Protein AF-A0A7V9F900-F1 (afdb_monomer)

Radius of gyration: 16.63 Å; Cα contacts (8 Å, |Δi|>4): 361; chains: 1; bounding box: 46×44×44 Å

Solvent-accessible surface area (backbone atoms only — not comparable to full-atom values): 10232 Å² total; per-residue (Å²): 136,83,80,82,79,68,48,78,45,43,37,32,41,37,41,40,54,26,31,35,31,38,36,27,40,62,72,90,64,93,65,85,88,70,93,79,88,86,84,88,84,86,86,80,94,86,70,99,61,85,71,67,74,73,50,73,88,57,40,61,48,62,43,75,47,57,51,81,48,39,35,81,74,48,79,83,63,8,30,37,56,95,50,88,50,24,80,52,66,32,86,54,92,53,33,62,30,20,30,77,42,80,47,93,86,54,66,44,24,35,40,93,56,46,91,83,23,32,39,22,35,42,26,34,44,86,67,93,77,66,68,46,76,47,72,46,69,25,24,70,51,54,52,85,49,92,53,44,28,38,39,21,55,71,84,40,75,74,67,56,80,41,63,51,66,52,65,79,29,78,94

Mean predicted aligned error: 10.98 Å

Sequence (171 aa):
MKGRRKDQAALRLMILLAVAAVTIAGSDSITRAAAATEHALVSNPGRLIHTEVRPPATIALSGRFEAEDYRDGGEGIGYSDMSALNLGGEYRTDAVDIQTTHDTSGDYNIGWIGAGEWLAYDVEVDASGDYVFSARVATIYDCRSVQRFHIELDGTNVTGPIAAPNTGGWQ

Secondary structure (DSSP, 8-state):
----PPEEEEEEEE-SSEEEEEEEEETT----------------SS-------PPPSSEESSEEEEGGGPPSS-BTTTEE-SSSS-SS--S-SSSS-EEE---TT-SEEE-SPPTT-EEEEEEEESSSS-EEEEEEEE-SS-TTSS-EEEEEETTEESS--EEPPP-SS--

pLDDT: mean 73.83, std 21.42, range [27.31, 96.44]

Structure (mmCIF, N/CA/C/O backbone):
data_AF-A0A7V9F900-F1
#
_entry.id   AF-A0A7V9F900-F1
#
loop_
_atom_site.group_PDB
_atom_site.id
_atom_site.type_symbol
_atom_site.label_atom_id
_atom_site.label_alt_id
_atom_site.label_comp_id
_atom_site.label_asym_id
_atom_site.label_entity_id
_atom_site.label_seq_id
_atom_site.pdbx_PDB_ins_code
_atom_site.Cartn_x
_atom_site.Cartn_y
_atom_site.Cartn_z
_atom_site.occupancy
_atom_site.B_iso_or_equiv
_atom_site.auth_seq_id
_atom_site.auth_comp_id
_atom_site.auth_asym_id
_atom_site.auth_atom_id
_atom_site.pdbx_PDB_model_num
ATOM 1 N N . MET A 1 1 ? -28.006 -14.570 24.794 1.00 37.31 1 MET A N 1
ATOM 2 C CA . MET A 1 1 ? -26.742 -13.917 24.392 1.00 37.31 1 MET A CA 1
ATOM 3 C C . MET A 1 1 ? -26.957 -13.354 22.997 1.00 37.31 1 MET A C 1
ATOM 5 O O . MET A 1 1 ? -27.256 -14.118 22.092 1.00 37.31 1 MET A O 1
ATOM 9 N N . LYS A 1 2 ? -26.990 -12.026 22.853 1.00 43.09 2 LYS A N 1
ATOM 10 C CA . LYS A 1 2 ? -27.272 -11.356 21.576 1.00 43.09 2 LYS A CA 1
ATOM 11 C C . LYS A 1 2 ? -25.959 -11.311 20.796 1.00 43.09 2 LYS A C 1
ATOM 13 O O . LYS A 1 2 ? -24.993 -10.761 21.312 1.00 43.09 2 LYS A O 1
ATOM 18 N N . GLY A 1 3 ? -25.908 -11.966 19.636 1.00 39.50 3 GLY A N 1
ATOM 19 C CA . GLY A 1 3 ? -24.706 -12.025 18.802 1.00 39.50 3 GLY A CA 1
ATOM 20 C C . GLY A 1 3 ? -24.184 -10.620 18.515 1.00 39.50 3 GLY A C 1
ATOM 21 O O . GLY A 1 3 ? -24.953 -9.745 18.108 1.00 39.50 3 GLY A O 1
ATOM 22 N N . ARG A 1 4 ? -22.897 -10.396 18.793 1.00 51.38 4 ARG A N 1
ATOM 23 C CA . ARG A 1 4 ? -22.196 -9.158 18.452 1.00 51.38 4 ARG A CA 1
ATOM 24 C C . ARG A 1 4 ? -22.166 -9.075 16.925 1.00 51.38 4 ARG A C 1
ATOM 26 O O . ARG A 1 4 ? -21.626 -9.971 16.284 1.00 51.38 4 ARG A O 1
ATOM 33 N N . ARG A 1 5 ? -22.843 -8.075 16.352 1.00 48.25 5 ARG A N 1
ATOM 34 C CA . ARG A 1 5 ? -22.769 -7.804 14.912 1.00 48.25 5 ARG A CA 1
ATOM 35 C C . ARG A 1 5 ? -21.351 -7.319 14.623 1.00 48.25 5 ARG A C 1
ATOM 37 O O . ARG A 1 5 ? -20.855 -6.480 15.366 1.00 48.25 5 ARG A O 1
ATOM 44 N N . LYS A 1 6 ? -20.708 -7.924 13.628 1.00 54.12 6 LYS A N 1
ATOM 45 C CA . LYS A 1 6 ? -19.456 -7.425 13.073 1.00 54.12 6 LYS A CA 1
ATOM 46 C C . LYS A 1 6 ? -19.793 -6.227 12.198 1.00 54.12 6 LYS A C 1
ATOM 48 O O . LYS A 1 6 ? -20.713 -6.330 11.382 1.00 54.12 6 LYS A O 1
ATOM 53 N N . ASP A 1 7 ? -19.092 -5.125 12.400 1.00 64.44 7 ASP A N 1
ATOM 54 C CA . ASP A 1 7 ? -19.271 -3.928 11.589 1.00 64.44 7 ASP A CA 1
ATOM 55 C C . ASP A 1 7 ? -18.299 -4.001 10.400 1.00 64.44 7 ASP A C 1
ATOM 57 O O . ASP A 1 7 ? -17.134 -4.374 10.554 1.00 64.44 7 ASP A O 1
ATOM 61 N N . GLN A 1 8 ? -18.816 -3.723 9.204 1.00 62.09 8 GLN A N 1
ATOM 62 C CA . GLN A 1 8 ? -18.051 -3.659 7.957 1.00 62.09 8 GLN A CA 1
ATOM 63 C C . GLN A 1 8 ? -17.518 -2.236 7.796 1.00 62.09 8 GLN A C 1
ATOM 65 O O . GLN A 1 8 ? -18.290 -1.291 7.969 1.00 62.09 8 GLN A O 1
ATOM 70 N N . ALA A 1 9 ? -16.246 -2.088 7.442 1.00 69.50 9 ALA A N 1
ATOM 71 C CA . ALA A 1 9 ? -15.625 -0.800 7.157 1.00 69.50 9 ALA A CA 1
ATOM 72 C C . ALA A 1 9 ? -14.771 -0.885 5.887 1.00 69.50 9 ALA A C 1
ATOM 74 O O . ALA A 1 9 ? -14.282 -1.954 5.523 1.00 69.50 9 ALA A O 1
ATOM 75 N N . ALA A 1 10 ? -14.583 0.244 5.213 1.00 70.62 10 ALA A N 1
ATOM 76 C CA . ALA A 1 10 ? -13.667 0.363 4.088 1.00 70.62 10 ALA A CA 1
ATOM 77 C C . ALA A 1 10 ? -12.335 0.935 4.580 1.00 70.62 10 ALA A C 1
ATOM 79 O O . ALA A 1 10 ? -12.259 2.082 5.027 1.00 70.62 10 ALA A O 1
ATOM 80 N N . LEU A 1 11 ? -11.273 0.144 4.480 1.00 70.38 11 LEU A N 1
ATOM 81 C CA . LEU A 1 11 ? -9.914 0.589 4.751 1.00 70.38 11 LEU A CA 1
ATOM 82 C C . LEU A 1 11 ? -9.294 1.083 3.445 1.00 70.38 11 LEU A C 1
ATOM 84 O O . LEU A 1 11 ? -9.274 0.347 2.465 1.00 70.38 11 LEU A O 1
ATOM 88 N N . ARG A 1 12 ? -8.763 2.303 3.414 1.00 72.94 12 ARG A N 1
ATOM 89 C CA . ARG A 1 12 ? -7.939 2.781 2.299 1.00 72.94 12 ARG A CA 1
ATOM 90 C C . ARG A 1 12 ? -6.508 2.939 2.753 1.00 72.94 12 ARG A C 1
ATOM 92 O O . ARG A 1 12 ? -6.236 3.614 3.742 1.00 72.94 12 ARG A O 1
ATOM 99 N N . LEU A 1 13 ? -5.595 2.348 2.004 1.00 69.44 13 LEU A N 1
ATOM 100 C CA . LEU A 1 13 ? -4.176 2.604 2.127 1.00 69.44 13 LEU A CA 1
ATOM 101 C C . LEU A 1 13 ? -3.784 3.574 1.014 1.00 69.44 13 LEU A C 1
ATOM 103 O O . LEU A 1 13 ? -3.962 3.270 -0.160 1.00 69.44 13 LEU A O 1
ATOM 107 N N . MET A 1 14 ? -3.284 4.745 1.389 1.00 67.25 14 MET A N 1
ATOM 108 C CA . MET A 1 14 ? -2.832 5.786 0.464 1.00 67.25 14 MET A CA 1
ATOM 109 C C . MET A 1 14 ? -1.320 5.696 0.391 1.00 67.25 14 MET A C 1
ATOM 111 O O . MET A 1 14 ? -0.672 5.974 1.397 1.00 67.25 14 MET A O 1
ATOM 115 N N . ILE A 1 15 ? -0.765 5.236 -0.729 1.00 61.78 15 ILE A N 1
ATOM 116 C CA . ILE A 1 15 ? 0.577 4.638 -0.772 1.00 61.78 15 ILE A CA 1
ATOM 117 C C . ILE A 1 15 ? 1.568 5.567 -1.488 1.00 61.78 15 ILE A C 1
ATOM 119 O O . ILE A 1 15 ? 1.180 6.378 -2.320 1.00 61.78 15 ILE A O 1
ATOM 123 N N . LEU A 1 16 ? 2.863 5.463 -1.155 1.00 51.41 16 LEU A N 1
ATOM 124 C CA . LEU A 1 16 ? 3.941 6.104 -1.926 1.00 51.41 16 LEU A CA 1
ATOM 125 C C . LEU A 1 16 ? 5.234 5.275 -2.049 1.00 51.41 16 LEU A C 1
ATOM 127 O O . LEU A 1 16 ? 6.310 5.830 -2.263 1.00 51.41 16 LEU A O 1
ATOM 131 N N . LEU A 1 17 ? 5.169 3.969 -1.788 1.00 53.25 17 LEU A N 1
ATOM 132 C CA . LEU A 1 17 ? 6.318 3.076 -1.590 1.00 53.25 17 LEU A CA 1
ATOM 133 C C . LEU A 1 17 ? 5.907 1.641 -1.904 1.00 53.25 17 LEU A C 1
ATOM 135 O O . LEU A 1 17 ? 4.748 1.323 -1.687 1.00 53.25 17 LEU A O 1
ATOM 139 N N . ALA A 1 18 ? 6.829 0.757 -2.292 1.00 60.91 18 ALA A N 1
ATOM 140 C CA . ALA A 1 18 ? 6.477 -0.646 -2.508 1.00 60.91 18 ALA A CA 1
ATOM 141 C C . ALA A 1 18 ? 5.923 -1.276 -1.217 1.00 60.91 18 ALA A C 1
ATOM 143 O O . ALA A 1 18 ? 6.543 -1.143 -0.158 1.00 60.91 18 ALA A O 1
ATOM 144 N N . VAL A 1 19 ? 4.767 -1.941 -1.303 1.00 65.62 19 VAL A N 1
ATOM 145 C CA . VAL A 1 19 ? 4.106 -2.635 -0.185 1.00 65.62 19 VAL A CA 1
ATOM 146 C C . VAL A 1 19 ? 3.840 -4.074 -0.613 1.00 65.62 19 VAL A C 1
ATOM 148 O O . VAL A 1 19 ? 3.241 -4.294 -1.661 1.00 65.62 19 VAL A O 1
ATOM 151 N N . ALA A 1 20 ? 4.269 -5.038 0.197 1.00 47.22 20 ALA A N 1
ATOM 152 C CA . ALA A 1 20 ? 3.939 -6.451 -0.005 1.00 47.22 20 ALA A CA 1
ATOM 153 C C . ALA A 1 20 ? 2.708 -6.853 0.816 1.00 47.22 20 ALA A C 1
ATOM 155 O O . ALA A 1 20 ? 1.797 -7.499 0.326 1.00 47.22 20 ALA A O 1
ATOM 156 N N . ALA A 1 21 ? 2.640 -6.417 2.077 1.00 52.84 21 ALA A N 1
ATOM 157 C CA . ALA A 1 21 ? 1.560 -6.816 2.969 1.00 52.84 21 ALA A CA 1
ATOM 158 C C . ALA A 1 21 ? 1.293 -5.796 4.068 1.00 52.84 21 ALA A C 1
ATOM 160 O O . ALA A 1 21 ? 2.160 -5.003 4.448 1.00 52.84 21 ALA A O 1
ATOM 161 N N . VAL A 1 22 ? 0.105 -5.890 4.650 1.00 62.41 22 VAL A N 1
ATOM 162 C CA . VAL A 1 22 ? -0.306 -5.139 5.831 1.00 62.41 22 VAL A CA 1
ATOM 163 C C . VAL A 1 22 ? -0.664 -6.112 6.946 1.00 62.41 22 VAL A C 1
ATOM 165 O O . VAL A 1 22 ? -1.263 -7.156 6.719 1.00 62.41 22 VAL A O 1
ATOM 168 N N . THR A 1 23 ? -0.287 -5.787 8.179 1.00 63.50 23 THR A N 1
ATOM 169 C CA . THR A 1 23 ? -0.689 -6.512 9.387 1.00 63.50 23 THR A CA 1
ATOM 170 C C . THR A 1 23 ? -1.315 -5.556 10.385 1.00 63.50 23 THR A C 1
ATOM 172 O O . THR A 1 23 ? -0.759 -4.496 10.660 1.00 63.50 23 THR A O 1
ATOM 175 N N . ILE A 1 24 ? -2.444 -5.943 10.970 1.00 50.09 24 ILE A N 1
ATOM 176 C CA . ILE A 1 24 ? -3.114 -5.173 12.016 1.00 50.09 24 ILE A CA 1
ATOM 177 C C . ILE A 1 24 ? -3.389 -6.088 13.220 1.00 50.09 24 ILE A C 1
ATOM 179 O O . ILE A 1 24 ? -3.918 -7.188 13.067 1.00 50.09 24 ILE A O 1
ATOM 183 N N . ALA A 1 25 ? -3.014 -5.664 14.428 1.00 54.66 25 ALA A N 1
ATOM 184 C CA . ALA A 1 25 ? -3.150 -6.440 15.665 1.00 54.66 25 ALA A CA 1
ATOM 185 C C . ALA A 1 25 ? -3.839 -5.627 16.773 1.00 54.66 25 ALA A C 1
ATOM 187 O O . ALA A 1 25 ? -3.589 -4.434 16.910 1.00 54.66 25 ALA A O 1
ATOM 188 N N . GLY A 1 26 ? -4.690 -6.260 17.587 1.00 44.53 26 GLY A N 1
ATOM 189 C CA . GLY A 1 26 ? -5.269 -5.616 18.775 1.00 44.53 26 GLY A CA 1
ATOM 190 C C . GLY A 1 26 ? -4.198 -5.270 19.821 1.00 44.53 26 GLY A C 1
ATOM 191 O O . GLY A 1 26 ? -3.178 -5.954 19.923 1.00 44.53 26 GLY A O 1
ATOM 192 N N . SER A 1 27 ? -4.426 -4.214 20.604 1.00 45.50 27 SER A N 1
ATOM 193 C CA . SER A 1 27 ? -3.439 -3.645 21.538 1.00 45.50 27 SER A CA 1
ATOM 194 C C . SER A 1 27 ? -3.007 -4.554 22.706 1.00 45.50 27 SER A C 1
ATOM 196 O O . SER A 1 27 ? -1.965 -4.295 23.306 1.00 45.50 27 SER A O 1
ATOM 198 N N . ASP A 1 28 ? -3.724 -5.644 23.002 1.00 41.28 28 ASP A N 1
ATOM 199 C CA . ASP A 1 28 ? -3.503 -6.447 24.220 1.00 41.28 28 ASP A CA 1
ATOM 200 C C . ASP A 1 28 ? -2.409 -7.531 24.140 1.00 41.28 28 ASP A C 1
ATOM 202 O O . ASP A 1 28 ? -2.144 -8.209 25.135 1.00 41.28 28 ASP A O 1
ATOM 206 N N . SER A 1 29 ? -1.703 -7.705 23.020 1.00 38.72 29 SER A N 1
ATOM 207 C CA . SER A 1 29 ? -0.613 -8.695 22.976 1.00 38.72 29 SER A CA 1
ATOM 208 C C . SER A 1 29 ? 0.360 -8.482 21.822 1.00 38.72 29 SER A C 1
ATOM 210 O O . SER A 1 29 ? 0.341 -9.200 20.824 1.00 38.72 29 SER A O 1
ATOM 212 N N . ILE A 1 30 ? 1.293 -7.543 21.988 1.00 40.16 30 ILE A N 1
ATOM 213 C CA . ILE A 1 30 ? 2.518 -7.520 21.183 1.00 40.16 30 ILE A CA 1
ATOM 214 C C . ILE A 1 30 ? 3.435 -8.625 21.724 1.00 40.16 30 ILE A C 1
ATOM 216 O O . ILE A 1 30 ? 4.270 -8.407 22.598 1.00 40.16 30 ILE A O 1
ATOM 220 N N . THR A 1 31 ? 3.258 -9.857 21.251 1.00 32.69 31 THR A N 1
ATOM 221 C CA . THR A 1 31 ? 4.248 -10.927 21.427 1.00 32.69 31 THR A CA 1
ATOM 222 C C . THR A 1 31 ? 4.482 -11.588 20.074 1.00 32.69 31 THR A C 1
ATOM 224 O O . THR A 1 31 ? 3.580 -12.218 19.540 1.00 32.69 31 THR A O 1
ATOM 227 N N . ARG A 1 32 ? 5.689 -11.365 19.524 1.00 38.06 32 ARG A N 1
ATOM 228 C CA . ARG A 1 32 ? 6.312 -11.978 18.327 1.00 38.06 32 ARG A CA 1
ATOM 229 C C . ARG A 1 32 ? 5.396 -12.904 17.511 1.00 38.06 32 ARG A C 1
ATOM 231 O O . ARG A 1 32 ? 5.209 -14.059 17.885 1.00 38.06 32 ARG A O 1
ATOM 238 N N . ALA A 1 33 ? 4.951 -12.447 16.342 1.00 32.25 33 ALA A N 1
ATOM 239 C CA . ALA A 1 33 ? 4.351 -13.336 15.354 1.00 32.25 33 ALA A CA 1
ATOM 240 C C . ALA A 1 33 ? 5.439 -14.237 14.741 1.00 32.25 33 ALA A C 1
ATOM 242 O O . ALA A 1 33 ? 6.321 -13.782 14.012 1.00 32.25 33 ALA A O 1
ATOM 243 N N . ALA A 1 34 ? 5.390 -15.516 15.111 1.00 28.38 34 ALA A N 1
ATOM 244 C CA . ALA A 1 34 ? 5.976 -16.617 14.365 1.00 28.38 34 ALA A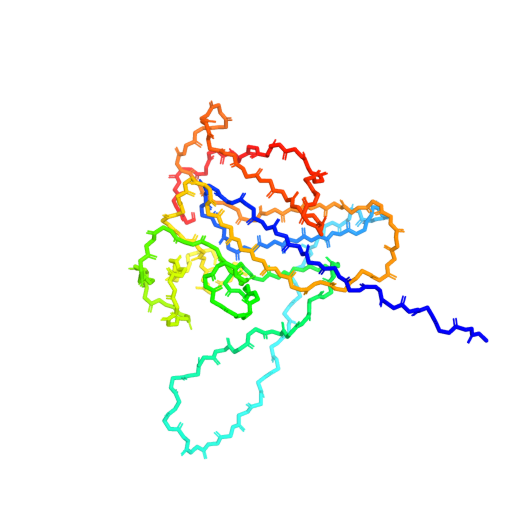 CA 1
ATOM 245 C C . ALA A 1 34 ? 5.075 -16.940 13.161 1.00 28.38 34 ALA A C 1
ATOM 247 O O . ALA A 1 34 ? 3.858 -16.784 13.239 1.00 28.38 34 ALA A O 1
ATOM 248 N N . ALA A 1 35 ? 5.691 -17.379 12.064 1.00 28.47 35 ALA A N 1
ATOM 249 C CA . ALA A 1 35 ? 5.024 -17.767 10.827 1.00 28.47 35 ALA A CA 1
ATOM 250 C C . ALA A 1 35 ? 3.946 -18.840 11.071 1.00 28.47 35 ALA A C 1
ATOM 252 O O . ALA A 1 35 ? 4.235 -19.882 11.660 1.00 28.47 35 ALA A O 1
ATOM 253 N N . ALA A 1 36 ? 2.728 -18.596 10.587 1.00 28.44 36 ALA A N 1
ATOM 254 C CA . ALA A 1 36 ? 1.677 -19.600 10.488 1.00 28.44 36 ALA A CA 1
ATOM 255 C C . ALA A 1 36 ? 1.229 -19.693 9.025 1.00 28.44 36 ALA A C 1
ATOM 257 O O . ALA A 1 36 ? 0.531 -18.827 8.509 1.00 28.44 36 ALA A O 1
ATOM 258 N N . THR A 1 37 ? 1.707 -20.743 8.363 1.00 33.75 37 THR A N 1
ATOM 259 C CA . THR A 1 37 ? 1.204 -21.273 7.094 1.00 33.75 37 THR A CA 1
ATOM 260 C C . THR A 1 37 ? -0.164 -21.900 7.326 1.00 33.75 37 THR A C 1
ATOM 262 O O . THR A 1 37 ? -0.231 -22.734 8.216 1.00 33.75 37 THR A O 1
ATOM 265 N N . GLU A 1 38 ? -1.175 -21.610 6.498 1.00 33.12 38 GLU A N 1
ATOM 266 C CA . GLU A 1 38 ? -2.097 -22.623 5.942 1.00 33.12 38 GLU A CA 1
ATOM 267 C C . GLU A 1 38 ? -2.671 -22.138 4.595 1.00 33.12 38 GLU A C 1
ATOM 269 O O . GLU A 1 38 ? -3.217 -21.045 4.486 1.00 33.12 38 GLU A O 1
ATOM 274 N N . HIS A 1 39 ? -2.523 -22.976 3.565 1.00 29.47 39 HIS A N 1
ATOM 275 C CA . HIS A 1 39 ? -2.940 -22.754 2.180 1.00 29.47 39 HIS A CA 1
ATOM 276 C C . HIS A 1 39 ? -4.000 -23.815 1.845 1.00 29.47 39 HIS A C 1
ATOM 278 O O . HIS A 1 39 ? -3.678 -25.003 1.759 1.00 29.47 39 HIS A O 1
ATOM 284 N N . ALA A 1 40 ? -5.270 -23.426 1.703 1.00 27.31 40 ALA A N 1
ATOM 285 C CA . ALA A 1 40 ? -6.346 -24.345 1.329 1.00 27.31 40 ALA A CA 1
ATOM 286 C C . ALA A 1 40 ? -6.622 -24.252 -0.180 1.00 27.31 40 ALA A C 1
ATOM 288 O O . ALA A 1 40 ? -7.378 -23.401 -0.640 1.00 27.31 40 ALA A O 1
ATOM 289 N N . LEU A 1 41 ? -6.010 -25.148 -0.959 1.00 33.28 41 LEU A N 1
ATOM 290 C CA . LEU A 1 41 ? -6.296 -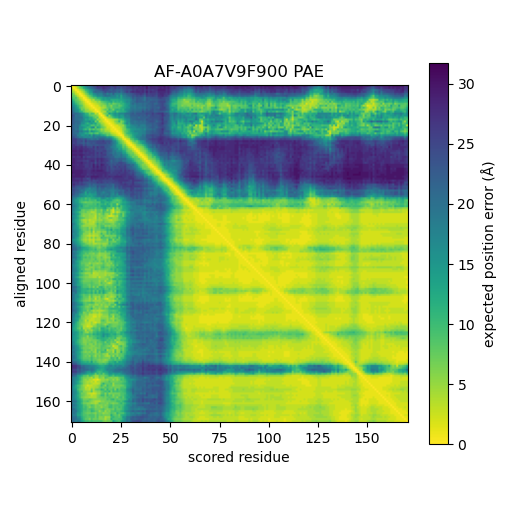25.310 -2.386 1.00 33.28 41 LEU A CA 1
ATOM 291 C C . LEU A 1 41 ? -7.537 -26.194 -2.587 1.00 33.28 41 LEU A C 1
ATOM 293 O O . LEU A 1 41 ? -7.518 -27.378 -2.255 1.00 33.28 41 LEU A O 1
ATOM 297 N N . VAL A 1 42 ? -8.588 -25.653 -3.210 1.00 32.97 42 VAL A N 1
ATOM 298 C CA . VAL A 1 42 ? -9.624 -26.455 -3.884 1.00 32.97 42 VAL A CA 1
ATOM 299 C C . VAL A 1 42 ? -9.303 -26.457 -5.377 1.00 32.97 42 VAL A C 1
ATOM 301 O O . VAL A 1 42 ? -9.424 -25.431 -6.041 1.00 32.97 42 VAL A O 1
ATOM 304 N N . SER A 1 43 ? -8.885 -27.601 -5.921 1.00 32.97 43 SER A N 1
ATOM 305 C CA . SER A 1 43 ? -8.619 -27.771 -7.353 1.00 32.97 43 SER A CA 1
ATOM 306 C C . SER A 1 43 ? -9.796 -28.447 -8.070 1.00 32.97 43 SER A C 1
ATOM 308 O O . SER A 1 43 ? -10.366 -29.423 -7.588 1.00 32.97 43 SER A O 1
ATOM 310 N N . ASN A 1 44 ? -10.148 -27.937 -9.255 1.00 30.11 44 ASN A N 1
ATOM 311 C CA . ASN A 1 44 ? -11.034 -28.592 -10.222 1.00 30.11 44 ASN A CA 1
ATOM 312 C C . ASN A 1 44 ? -10.272 -28.733 -11.556 1.00 30.11 44 ASN A C 1
ATOM 314 O O . ASN A 1 44 ? -9.839 -27.712 -12.098 1.00 30.11 44 ASN A O 1
ATOM 318 N N . PRO A 1 45 ? -10.062 -29.943 -12.106 1.00 35.44 45 PRO A N 1
ATOM 319 C CA . PRO A 1 45 ? -9.245 -30.121 -13.299 1.00 35.44 45 PRO A CA 1
ATOM 320 C C . PRO A 1 45 ? -10.100 -29.962 -14.564 1.00 35.44 45 PRO A C 1
ATOM 322 O O . PRO A 1 45 ? -11.009 -30.754 -14.800 1.00 35.44 45 PRO A O 1
ATOM 325 N N . GLY A 1 46 ? -9.800 -28.964 -15.407 1.00 31.67 46 GLY A N 1
ATOM 326 C CA . GLY A 1 46 ? -10.326 -28.949 -16.783 1.00 31.67 46 GLY A CA 1
ATOM 327 C C . GLY A 1 46 ? -10.601 -27.605 -17.462 1.00 31.67 46 GLY A C 1
ATOM 328 O O . GLY A 1 46 ? -11.146 -27.612 -18.562 1.00 31.67 46 GLY A O 1
ATOM 329 N N . ARG A 1 47 ? -10.248 -26.455 -16.881 1.00 35.44 47 ARG A N 1
ATOM 330 C CA . ARG A 1 47 ? -10.419 -25.150 -17.541 1.00 35.44 47 ARG A CA 1
ATOM 331 C C . ARG A 1 47 ? -9.053 -24.496 -17.709 1.00 35.44 47 ARG A C 1
ATOM 333 O O . ARG A 1 47 ? -8.306 -24.419 -16.741 1.00 35.44 47 ARG A O 1
ATOM 340 N N . LEU A 1 48 ? -8.728 -24.036 -18.919 1.00 36.19 48 LEU A N 1
ATOM 341 C CA . LEU A 1 48 ? -7.616 -23.105 -19.113 1.00 36.19 48 LEU A CA 1
ATOM 342 C C . LEU A 1 48 ? -8.035 -21.783 -18.463 1.00 36.19 48 LEU A C 1
ATOM 344 O O . LEU A 1 48 ? -8.718 -20.965 -19.074 1.00 36.19 48 LEU A O 1
ATOM 348 N N . ILE A 1 49 ? -7.749 -21.654 -17.174 1.00 35.03 49 ILE A N 1
ATOM 349 C CA . ILE A 1 49 ? -7.917 -20.431 -16.403 1.00 35.03 49 ILE A CA 1
ATOM 350 C C . ILE A 1 49 ? -6.530 -19.818 -16.246 1.00 35.03 49 ILE A C 1
ATOM 352 O O . ILE A 1 49 ? -5.649 -20.425 -15.648 1.00 35.03 49 ILE A O 1
ATOM 356 N N . HIS A 1 50 ? -6.337 -18.603 -16.759 1.00 34.88 50 HIS A N 1
ATOM 357 C CA . HIS A 1 50 ? -5.613 -17.643 -15.937 1.00 34.88 50 HIS A CA 1
ATOM 358 C C . HIS A 1 50 ? -6.497 -17.466 -14.707 1.00 34.88 50 HIS A C 1
ATOM 360 O O . HIS A 1 50 ? -7.618 -16.964 -14.803 1.00 34.88 50 HIS A O 1
ATOM 366 N N . THR A 1 51 ? -6.076 -18.068 -13.602 1.00 37.19 51 THR A N 1
ATOM 367 C CA . THR A 1 51 ? -6.752 -17.932 -12.322 1.00 37.19 51 THR A CA 1
ATOM 368 C C . THR A 1 51 ? -6.528 -16.496 -11.882 1.00 37.19 51 THR A C 1
ATOM 370 O O . THR A 1 51 ? -5.498 -16.204 -11.291 1.00 37.19 51 THR A O 1
ATOM 373 N N . GLU A 1 52 ? -7.456 -15.591 -12.187 1.00 44.69 52 GLU A N 1
ATOM 374 C CA . GLU A 1 52 ? -7.576 -14.402 -11.349 1.00 44.69 52 GLU A CA 1
ATOM 375 C C . GLU A 1 52 ? -7.923 -14.927 -9.958 1.00 44.69 52 GLU A C 1
ATOM 377 O O . GLU A 1 52 ? -9.018 -15.457 -9.726 1.00 44.69 52 GLU A O 1
ATOM 382 N N . VAL A 1 53 ? -6.935 -14.899 -9.064 1.00 48.56 53 VAL A N 1
ATOM 383 C CA . VAL A 1 53 ? -7.167 -15.118 -7.644 1.00 48.56 53 VAL A CA 1
ATOM 384 C C . VAL A 1 53 ? -8.025 -13.944 -7.223 1.00 48.56 53 VAL A C 1
ATOM 386 O O . VAL A 1 53 ? -7.575 -12.809 -7.130 1.00 48.56 53 VAL A O 1
ATOM 389 N N . ARG A 1 54 ? -9.323 -14.203 -7.105 1.00 53.28 54 ARG A N 1
ATOM 390 C CA . ARG A 1 54 ? -10.254 -13.183 -6.666 1.00 53.28 54 ARG A CA 1
ATOM 391 C C . ARG A 1 54 ? -10.035 -13.005 -5.165 1.00 53.28 54 ARG A C 1
ATOM 393 O O . ARG A 1 54 ? -10.233 -13.990 -4.443 1.00 53.28 54 ARG A O 1
ATOM 400 N N . PRO A 1 55 ? -9.645 -11.811 -4.694 1.00 57.50 55 PRO A N 1
ATOM 401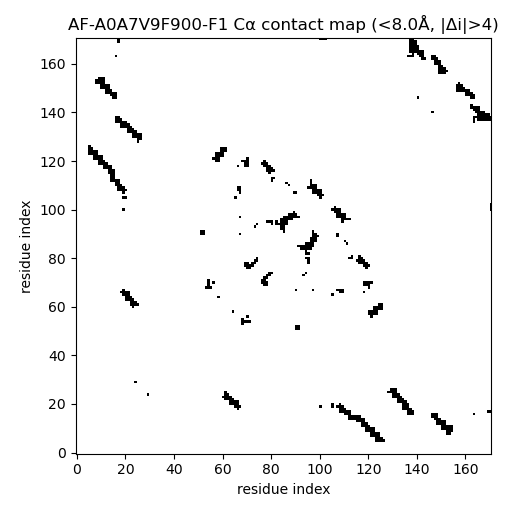 C CA . PRO A 1 55 ? -9.399 -11.602 -3.280 1.00 57.50 55 PRO A CA 1
ATOM 402 C C . PRO A 1 55 ? -10.665 -11.902 -2.466 1.00 57.50 55 PRO A C 1
ATOM 404 O O . PRO A 1 55 ? -11.791 -11.814 -2.985 1.00 57.50 55 PRO A O 1
ATOM 407 N N . PRO A 1 56 ? -10.520 -12.299 -1.191 1.00 58.12 56 PRO A N 1
ATOM 408 C CA . PRO A 1 56 ? -11.665 -12.488 -0.318 1.00 58.12 56 PRO A CA 1
ATOM 409 C C . PRO A 1 56 ? -12.486 -11.196 -0.272 1.00 58.12 56 PRO A C 1
ATOM 411 O O . PRO A 1 56 ? -11.952 -10.112 -0.067 1.00 58.12 56 PRO A O 1
ATOM 414 N N . ALA A 1 57 ? -13.806 -11.315 -0.439 1.00 65.88 57 ALA A N 1
ATOM 415 C CA . ALA A 1 57 ? -14.707 -10.160 -0.491 1.00 65.88 57 ALA A CA 1
ATOM 416 C C . ALA A 1 57 ? -14.683 -9.303 0.790 1.00 65.88 57 ALA A C 1
ATOM 418 O O . ALA A 1 57 ? -15.204 -8.192 0.793 1.00 65.88 57 ALA A O 1
ATOM 419 N N . THR A 1 58 ? -14.133 -9.829 1.888 1.00 73.00 58 THR A N 1
ATOM 420 C CA . THR A 1 58 ? -13.971 -9.124 3.158 1.00 73.00 58 THR A CA 1
ATOM 421 C C . THR A 1 58 ? -12.839 -9.753 3.972 1.00 73.00 58 THR A C 1
ATOM 423 O O . THR A 1 58 ? -12.756 -10.979 4.075 1.00 73.00 58 THR A O 1
ATOM 426 N N . ILE A 1 59 ? -11.988 -8.921 4.568 1.00 78.06 59 ILE A N 1
ATOM 427 C CA . ILE A 1 59 ? -10.796 -9.307 5.332 1.00 78.06 59 ILE A CA 1
ATOM 428 C C . ILE A 1 59 ? -11.043 -9.027 6.819 1.00 78.06 59 ILE A C 1
ATOM 430 O O . ILE A 1 59 ? -11.548 -7.970 7.179 1.00 78.06 59 ILE A O 1
ATOM 434 N N . ALA A 1 60 ? -10.687 -9.937 7.726 1.00 75.62 60 ALA A N 1
ATOM 435 C CA . ALA A 1 60 ? -10.7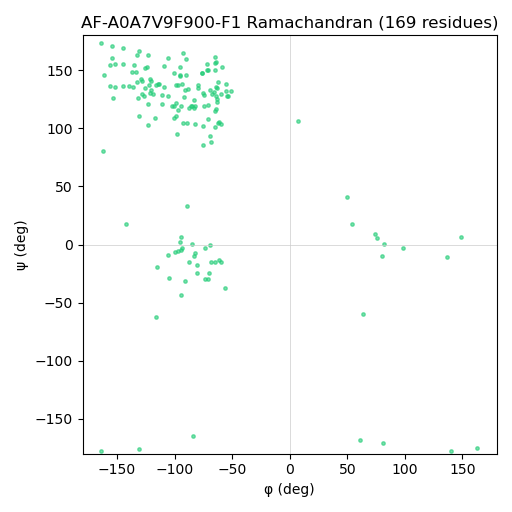26 -9.606 9.152 1.00 75.62 60 ALA A CA 1
ATOM 436 C C . ALA A 1 60 ? -9.719 -8.483 9.441 1.00 75.62 60 ALA A C 1
ATOM 438 O O . ALA A 1 60 ? -8.548 -8.617 9.091 1.00 75.62 60 ALA A O 1
ATOM 439 N N . LEU A 1 61 ? -10.151 -7.396 10.097 1.00 75.75 61 LEU A N 1
ATOM 440 C CA . LEU A 1 61 ? -9.266 -6.261 10.367 1.00 75.75 61 LEU A CA 1
ATOM 441 C C . LEU A 1 61 ? -8.032 -6.723 11.140 1.00 75.75 61 LEU A C 1
ATOM 443 O O . LEU A 1 61 ? -6.950 -6.239 10.869 1.00 75.75 61 LEU A O 1
ATOM 447 N N . SER A 1 62 ? -8.169 -7.670 12.071 1.00 74.62 62 SER A N 1
ATOM 448 C CA . SER A 1 62 ? -7.015 -8.293 12.715 1.00 74.62 62 SER A CA 1
ATOM 449 C C . SER A 1 62 ? -6.442 -9.425 11.866 1.00 74.62 62 SER A C 1
ATOM 451 O O . SER A 1 62 ? -7.138 -10.403 11.592 1.00 74.62 62 SER A O 1
ATOM 453 N N . GLY A 1 63 ? -5.156 -9.341 11.545 1.00 79.12 63 GLY A N 1
ATOM 454 C CA . GLY A 1 63 ? -4.454 -10.336 10.743 1.00 79.12 63 GLY A CA 1
ATOM 455 C C . GLY A 1 63 ? -3.489 -9.698 9.756 1.00 79.12 63 GLY A C 1
ATOM 456 O O . GLY A 1 63 ? -3.306 -8.480 9.745 1.00 79.12 63 GLY A O 1
ATOM 457 N N . ARG A 1 64 ? -2.852 -10.548 8.950 1.00 82.00 64 ARG A N 1
ATOM 458 C CA . ARG A 1 64 ? -2.080 -10.137 7.779 1.00 82.00 64 ARG A CA 1
ATOM 459 C C . ARG A 1 64 ? -2.954 -10.289 6.540 1.00 82.00 64 ARG A C 1
ATOM 461 O O . ARG A 1 64 ? -3.621 -11.311 6.403 1.00 82.00 64 ARG A O 1
ATOM 468 N N . PHE A 1 65 ? -2.905 -9.307 5.654 1.00 85.31 65 PHE A N 1
ATOM 469 C CA . PHE A 1 65 ? -3.470 -9.384 4.313 1.00 85.31 65 PHE A CA 1
ATOM 470 C C . PHE A 1 65 ? -2.469 -8.850 3.293 1.00 85.31 65 PHE A C 1
ATOM 472 O O . PHE A 1 65 ? -1.642 -7.989 3.617 1.00 85.31 65 PHE A O 1
ATOM 479 N N . GLU A 1 66 ? -2.526 -9.413 2.092 1.00 89.19 66 GLU A N 1
ATOM 480 C CA . GLU A 1 66 ? -1.639 -9.056 0.990 1.00 89.19 66 GLU A CA 1
ATOM 481 C C . GLU A 1 66 ? -2.059 -7.730 0.361 1.00 89.19 66 GLU A C 1
ATOM 483 O O . GLU A 1 66 ? -3.243 -7.383 0.340 1.00 89.19 66 GLU A O 1
ATOM 488 N N . ALA A 1 67 ? -1.086 -6.964 -0.128 1.00 91.19 67 ALA A N 1
ATOM 489 C CA . ALA A 1 67 ? -1.366 -5.665 -0.728 1.00 91.19 67 ALA A CA 1
ATOM 490 C C . ALA A 1 67 ? -2.006 -5.800 -2.121 1.00 91.19 67 ALA A C 1
ATOM 492 O O . ALA A 1 67 ? -2.815 -4.970 -2.524 1.00 91.19 67 ALA A O 1
ATOM 493 N N . GLU A 1 68 ? -1.686 -6.871 -2.841 1.00 92.06 68 GLU A N 1
ATOM 494 C CA . GLU A 1 68 ? -2.273 -7.248 -4.128 1.00 92.06 68 GLU A CA 1
ATOM 495 C C . GLU A 1 68 ? -3.746 -7.690 -4.036 1.00 92.06 68 GLU A C 1
ATOM 497 O O . GLU A 1 68 ? -4.469 -7.665 -5.037 1.00 92.06 68 GLU A O 1
ATOM 502 N N . ASP A 1 69 ? -4.234 -7.978 -2.825 1.00 91.50 69 ASP A N 1
ATOM 503 C CA . ASP A 1 69 ? -5.607 -8.412 -2.535 1.00 91.50 69 ASP A CA 1
ATOM 504 C C . ASP A 1 69 ? -6.581 -7.251 -2.265 1.00 91.50 69 ASP A C 1
ATOM 506 O O . ASP A 1 69 ? -7.529 -7.366 -1.480 1.00 91.50 69 ASP A O 1
ATOM 510 N N . TYR A 1 70 ? -6.372 -6.107 -2.918 1.00 91.00 70 TYR A N 1
ATOM 511 C CA . TYR A 1 70 ? -7.287 -4.971 -2.815 1.00 91.00 70 TYR A CA 1
ATOM 512 C C . TYR A 1 70 ? -8.680 -5.291 -3.371 1.00 91.00 70 TYR A C 1
ATOM 514 O O . TYR A 1 70 ? -8.900 -6.178 -4.197 1.00 91.00 70 TYR A O 1
ATOM 522 N N . ARG A 1 71 ? -9.660 -4.529 -2.904 1.00 89.50 71 ARG A N 1
ATOM 523 C CA . ARG A 1 71 ? -11.076 -4.654 -3.229 1.00 89.50 71 ARG A CA 1
ATOM 524 C C . ARG A 1 71 ? -11.311 -4.601 -4.743 1.00 89.50 71 ARG A C 1
ATOM 526 O O . ARG A 1 71 ? -10.778 -3.747 -5.444 1.00 89.50 71 ARG A O 1
ATOM 533 N N . ASP A 1 72 ? -12.197 -5.462 -5.239 1.00 87.44 72 ASP A N 1
ATOM 534 C CA . ASP A 1 72 ? -12.698 -5.389 -6.615 1.00 87.44 72 ASP A CA 1
ATOM 535 C C . ASP A 1 72 ? -13.522 -4.111 -6.875 1.00 87.44 72 ASP A C 1
ATOM 537 O O . ASP A 1 72 ? -14.167 -3.548 -5.988 1.00 87.44 72 ASP A O 1
ATOM 541 N N . GLY A 1 73 ? -13.601 -3.701 -8.142 1.00 87.44 73 GLY A N 1
ATOM 542 C CA . GLY A 1 73 ? -14.471 -2.602 -8.583 1.00 87.44 73 GLY A CA 1
ATOM 543 C C . GLY A 1 73 ? -13.816 -1.640 -9.566 1.00 87.44 73 GLY A C 1
ATOM 544 O O . GLY A 1 73 ? -14.523 -0.845 -10.179 1.00 87.44 73 GLY A O 1
ATOM 545 N N . GLY A 1 74 ? -12.499 -1.749 -9.751 1.00 90.88 74 GLY A N 1
ATOM 546 C CA . GLY A 1 74 ? -11.736 -0.910 -10.670 1.00 90.88 74 GLY A CA 1
ATOM 547 C C . GLY A 1 74 ? -11.391 0.466 -10.097 1.00 90.88 74 GLY A C 1
ATOM 548 O O . GLY A 1 74 ? -11.610 0.743 -8.912 1.00 90.88 74 GLY A O 1
ATOM 549 N N . GLU A 1 75 ? -10.871 1.316 -10.981 1.00 92.50 75 GLU A N 1
ATOM 550 C CA . GLU A 1 75 ? -10.461 2.695 -10.704 1.00 92.50 75 GLU A CA 1
ATOM 551 C C . GLU A 1 75 ? -11.561 3.499 -9.991 1.00 92.50 75 GLU A C 1
ATOM 553 O O . GLU A 1 75 ? -12.730 3.503 -10.391 1.00 92.50 75 GLU A O 1
ATOM 558 N N . GLY A 1 76 ? -11.192 4.194 -8.919 1.00 91.69 76 GLY A N 1
ATOM 559 C CA . GLY A 1 76 ? -12.097 5.004 -8.108 1.00 91.69 76 GLY A CA 1
ATOM 560 C C . GLY A 1 76 ? -12.944 4.215 -7.101 1.00 91.69 76 GLY A C 1
ATOM 561 O O . GLY A 1 76 ? -13.567 4.830 -6.230 1.00 91.69 76 GLY A O 1
ATOM 562 N N . ILE A 1 77 ? -12.956 2.876 -7.170 1.00 90.81 77 ILE A N 1
ATOM 563 C CA . ILE A 1 77 ? -13.715 2.002 -6.258 1.00 90.81 77 ILE A CA 1
ATOM 564 C C . ILE A 1 77 ? -12.778 1.123 -5.428 1.00 90.81 77 ILE A C 1
ATOM 566 O O . ILE A 1 77 ? -12.780 1.218 -4.200 1.00 90.81 77 ILE A O 1
ATOM 570 N N . GLY A 1 78 ? -12.013 0.266 -6.103 1.00 89.75 78 GLY A N 1
ATOM 571 C CA . GLY A 1 78 ? -11.099 -0.696 -5.492 1.00 89.75 78 GLY A CA 1
ATOM 572 C C . GLY A 1 78 ? -9.688 -0.153 -5.306 1.00 89.75 78 GLY A C 1
ATOM 573 O O . GLY A 1 78 ? -9.013 -0.479 -4.334 1.00 89.75 78 GLY A O 1
ATOM 574 N N . TYR A 1 79 ? -9.281 0.732 -6.208 1.00 94.06 79 TYR A N 1
ATOM 575 C CA . TYR A 1 79 ? -7.982 1.384 -6.205 1.00 94.06 79 TYR A CA 1
ATOM 576 C C . TYR A 1 79 ? -8.062 2.734 -6.930 1.00 94.06 79 TYR A C 1
ATOM 578 O O . TYR A 1 79 ? -9.073 3.041 -7.570 1.00 94.06 79 TYR A O 1
ATOM 586 N N . SER A 1 80 ? -6.996 3.524 -6.848 1.00 95.00 80 SER A N 1
ATOM 587 C CA . SER A 1 80 ? -6.690 4.557 -7.832 1.00 95.00 80 SER A CA 1
ATOM 588 C C . SER A 1 80 ? -5.241 4.447 -8.253 1.00 95.00 80 SER A C 1
ATOM 590 O O . SER A 1 80 ? -4.365 4.444 -7.388 1.00 95.00 80 SER A O 1
ATOM 592 N N . ASP A 1 81 ? -5.029 4.349 -9.559 1.00 94.94 81 ASP A N 1
ATOM 593 C CA . ASP A 1 81 ? -3.724 4.234 -10.200 1.00 94.94 81 ASP A CA 1
ATOM 594 C C . ASP A 1 81 ? -3.602 5.303 -11.297 1.00 94.94 81 ASP A C 1
ATOM 596 O O . ASP A 1 81 ? -4.572 5.635 -11.988 1.00 94.94 81 ASP A O 1
ATOM 600 N N . MET A 1 82 ? -2.426 5.914 -11.436 1.00 89.12 82 MET A N 1
ATOM 601 C CA . MET A 1 82 ? -2.195 6.942 -12.453 1.00 89.12 82 MET A CA 1
ATOM 602 C C . MET A 1 82 ? -1.920 6.347 -13.837 1.00 89.12 82 MET A C 1
ATOM 604 O O . MET A 1 82 ? -1.985 7.064 -14.846 1.00 89.12 82 MET A O 1
ATOM 608 N N . SER A 1 83 ? -1.576 5.065 -13.894 1.00 86.81 83 SER A N 1
ATOM 609 C CA . SER A 1 83 ? -1.369 4.317 -15.118 1.00 86.81 83 SER A CA 1
ATOM 610 C C . SER A 1 83 ? -2.677 3.662 -15.586 1.00 86.81 83 SER A C 1
ATOM 612 O O . SER A 1 83 ? -3.646 3.501 -14.850 1.00 86.81 83 SER A O 1
ATOM 614 N N . ALA A 1 84 ? -2.737 3.312 -16.871 1.00 86.94 84 ALA A N 1
ATOM 615 C CA . ALA A 1 84 ? -3.883 2.589 -17.429 1.00 86.94 84 ALA A CA 1
ATOM 616 C C . ALA A 1 84 ? -3.674 1.066 -17.444 1.00 86.94 84 ALA A C 1
ATOM 618 O O . ALA A 1 84 ? -4.563 0.339 -17.888 1.00 86.94 84 ALA A O 1
ATOM 619 N N . LEU A 1 85 ? -2.485 0.595 -17.066 1.00 91.50 85 LEU A N 1
ATOM 620 C CA . LEU A 1 85 ? -2.037 -0.782 -17.232 1.00 91.50 85 LEU A CA 1
ATOM 621 C C . LEU A 1 85 ? -1.165 -1.152 -16.044 1.00 91.50 85 LEU A C 1
ATOM 623 O O . LEU A 1 85 ? -0.226 -0.417 -15.779 1.00 91.50 85 LEU A O 1
ATOM 627 N N . ASN A 1 86 ? -1.365 -2.345 -15.490 1.00 94.25 86 ASN A N 1
ATOM 628 C CA . ASN A 1 86 ? -0.393 -2.965 -14.600 1.00 94.25 86 ASN A CA 1
ATOM 629 C C . ASN A 1 86 ? 0.951 -3.166 -15.332 1.00 94.25 86 ASN A C 1
ATOM 631 O O . ASN A 1 86 ? 1.109 -4.070 -16.160 1.00 94.25 86 ASN A O 1
ATOM 635 N N . LEU A 1 87 ? 1.920 -2.307 -15.030 1.00 93.06 87 LEU A N 1
ATOM 636 C CA . LEU A 1 87 ? 3.267 -2.273 -15.592 1.00 93.06 87 LEU A CA 1
ATOM 637 C C . LEU A 1 87 ? 4.132 -3.447 -15.130 1.00 93.06 87 LEU A C 1
ATOM 639 O O . LEU A 1 87 ? 5.079 -3.812 -15.832 1.00 93.06 87 LEU A O 1
ATOM 643 N N . GLY A 1 88 ? 3.825 -4.034 -13.972 1.00 91.94 88 GLY A N 1
ATOM 644 C CA . GLY A 1 88 ? 4.483 -5.247 -13.492 1.00 91.94 88 GLY A CA 1
ATOM 645 C C . GLY A 1 88 ? 3.922 -6.521 -14.135 1.00 91.94 88 GLY A C 1
ATOM 646 O O . GLY A 1 88 ? 4.650 -7.497 -14.290 1.00 91.94 88 GLY A O 1
ATOM 647 N N . GLY A 1 89 ? 2.671 -6.482 -14.603 1.00 93.31 89 GLY A N 1
ATOM 648 C CA . GLY A 1 89 ? 2.035 -7.525 -15.408 1.00 93.31 89 GLY A CA 1
ATOM 649 C C . GLY A 1 89 ? 1.642 -8.792 -14.644 1.00 93.31 89 GLY A C 1
ATOM 650 O O . GLY A 1 89 ? 1.261 -9.776 -15.278 1.00 93.31 89 GLY A O 1
ATOM 651 N N . GLU A 1 90 ? 1.728 -8.781 -13.313 1.00 94.25 90 GLU A N 1
ATOM 652 C CA . GLU A 1 90 ? 1.468 -9.948 -12.469 1.00 94.25 90 GLU A CA 1
ATOM 653 C C . GLU A 1 90 ? 0.126 -9.867 -11.735 1.00 94.25 90 GLU A C 1
ATOM 655 O O . GLU A 1 90 ? -0.429 -8.792 -11.526 1.00 94.25 90 GLU A O 1
ATOM 660 N N . TYR A 1 91 ? -0.361 -11.028 -11.289 1.00 92.50 91 TYR A N 1
ATOM 661 C CA . TYR A 1 91 ? -1.530 -11.229 -10.422 1.00 92.50 91 TYR A CA 1
ATOM 662 C C . TYR A 1 91 ? -2.897 -10.797 -10.987 1.00 92.50 91 TYR A C 1
ATOM 664 O O . TYR A 1 91 ? -3.792 -11.634 -11.128 1.00 92.50 91 TYR A O 1
ATOM 672 N N . ARG A 1 92 ? -3.075 -9.517 -11.335 1.00 92.12 92 ARG A N 1
ATOM 673 C CA . ARG A 1 92 ? -4.338 -8.926 -11.806 1.00 92.12 92 ARG A CA 1
ATOM 674 C C . ARG A 1 92 ? -4.181 -8.259 -13.163 1.00 92.12 92 ARG A C 1
ATOM 676 O O . ARG A 1 92 ? -3.109 -7.792 -13.535 1.00 92.12 92 ARG A O 1
ATOM 683 N N . THR A 1 93 ? -5.291 -8.206 -13.896 1.00 91.69 93 THR A N 1
ATOM 684 C CA . THR A 1 93 ? -5.360 -7.596 -15.234 1.00 91.69 93 THR A CA 1
ATOM 685 C C . THR A 1 93 ? -5.830 -6.139 -15.235 1.00 91.69 93 THR A C 1
ATOM 687 O O . THR A 1 93 ? -5.981 -5.547 -16.304 1.00 91.69 93 THR A O 1
ATOM 690 N N . ASP A 1 94 ? -6.082 -5.568 -14.055 1.00 93.75 94 ASP A N 1
ATOM 691 C CA . ASP A 1 94 ? -6.443 -4.160 -13.894 1.00 93.75 94 ASP A CA 1
ATOM 692 C C . ASP A 1 94 ? -5.190 -3.255 -13.839 1.00 93.75 94 ASP A C 1
ATOM 694 O O . ASP A 1 94 ? -4.136 -3.649 -14.337 1.00 93.75 94 ASP A O 1
ATOM 698 N N . ALA A 1 95 ? -5.319 -2.002 -13.391 1.00 95.44 95 ALA A N 1
ATOM 699 C CA . ALA A 1 95 ? -4.260 -1.005 -13.572 1.00 95.44 95 ALA A CA 1
ATOM 700 C C . ALA A 1 95 ? -3.197 -0.983 -12.466 1.00 95.44 95 ALA A C 1
ATOM 702 O O . ALA A 1 95 ? -2.150 -0.399 -12.701 1.00 95.44 95 ALA A O 1
ATOM 703 N N . VAL A 1 96 ? -3.436 -1.603 -11.304 1.00 95.62 96 VAL A N 1
ATOM 704 C CA . VAL A 1 96 ? -2.459 -1.544 -10.207 1.00 95.62 96 VAL A CA 1
ATOM 705 C C . VAL A 1 96 ? -1.181 -2.265 -10.606 1.00 95.62 96 VAL A C 1
ATOM 707 O O . VAL A 1 96 ? -1.215 -3.411 -11.054 1.00 95.62 96 VAL A O 1
ATOM 710 N N . ASP A 1 97 ? -0.050 -1.606 -10.396 1.00 96.44 97 ASP A N 1
ATOM 711 C CA . ASP A 1 97 ? 1.266 -2.115 -10.757 1.00 96.44 97 ASP A CA 1
ATOM 712 C C . ASP A 1 97 ? 1.760 -3.206 -9.786 1.00 96.44 97 ASP A C 1
ATOM 714 O O . ASP A 1 97 ? 2.254 -2.927 -8.689 1.00 96.44 97 ASP A O 1
ATOM 718 N N . ILE A 1 98 ? 1.669 -4.474 -10.199 1.00 95.62 98 ILE A N 1
ATOM 719 C CA . ILE A 1 98 ? 1.982 -5.654 -9.378 1.00 95.62 98 ILE A CA 1
ATOM 720 C C . ILE A 1 98 ? 3.102 -6.466 -10.024 1.00 95.62 98 ILE A C 1
ATOM 722 O O . ILE A 1 98 ? 3.045 -6.792 -11.208 1.00 95.62 98 ILE A O 1
ATOM 726 N N . GLN A 1 99 ? 4.099 -6.847 -9.225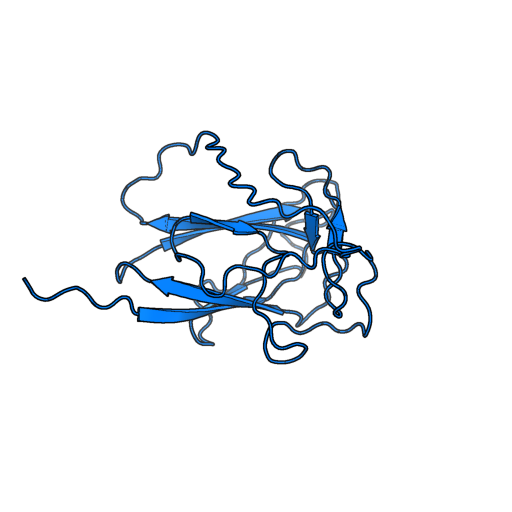 1.00 94.12 99 GLN A N 1
ATOM 727 C CA . GLN A 1 99 ? 5.210 -7.713 -9.634 1.00 94.12 99 GLN A CA 1
ATOM 728 C C . GLN A 1 99 ? 5.452 -8.821 -8.608 1.00 94.12 99 GLN A C 1
ATOM 730 O O . GLN A 1 99 ? 5.036 -8.710 -7.455 1.00 94.12 99 GLN A O 1
ATOM 735 N N . THR A 1 100 ? 6.184 -9.866 -8.999 1.00 95.25 100 THR A N 1
ATOM 736 C CA . THR A 1 100 ? 6.691 -10.866 -8.050 1.00 95.25 100 THR A CA 1
ATOM 737 C C . THR A 1 100 ? 7.645 -10.228 -7.045 1.00 95.25 100 THR A C 1
ATOM 739 O O . THR A 1 100 ? 8.505 -9.428 -7.436 1.00 95.25 100 THR A O 1
ATOM 742 N N . THR A 1 101 ? 7.550 -10.630 -5.780 1.00 92.88 101 THR A N 1
ATOM 743 C CA . THR A 1 101 ? 8.457 -10.155 -4.730 1.00 92.88 101 THR A CA 1
ATOM 744 C C . THR A 1 101 ? 9.629 -11.112 -4.488 1.00 92.88 101 THR A C 1
ATOM 746 O O . THR A 1 101 ? 9.536 -12.316 -4.722 1.00 92.88 101 THR A O 1
ATOM 749 N N . HIS A 1 102 ? 10.759 -10.586 -4.009 1.00 92.19 102 HIS A N 1
ATOM 750 C CA . HIS A 1 102 ? 11.845 -11.388 -3.434 1.00 92.19 102 HIS A CA 1
ATOM 751 C C . HIS A 1 102 ? 11.742 -11.519 -1.907 1.00 92.19 102 HIS A C 1
ATOM 753 O O . HIS A 1 102 ? 12.581 -12.190 -1.295 1.00 92.19 102 HIS A O 1
ATOM 759 N N . ASP A 1 103 ? 10.759 -10.870 -1.278 1.00 89.31 103 ASP A N 1
ATOM 760 C CA . ASP A 1 103 ? 10.497 -11.053 0.142 1.00 89.31 103 ASP A CA 1
ATOM 761 C C . ASP A 1 103 ? 10.057 -12.495 0.414 1.00 89.31 103 ASP A C 1
ATOM 763 O O . ASP A 1 103 ? 9.210 -13.057 -0.266 1.00 89.31 103 ASP A O 1
ATOM 767 N N . THR A 1 104 ? 10.593 -13.106 1.466 1.00 89.19 104 THR A N 1
ATOM 768 C CA . THR A 1 104 ? 10.256 -14.487 1.839 1.00 89.19 104 THR A CA 1
ATOM 769 C C . THR A 1 104 ? 8.868 -14.624 2.459 1.00 89.19 104 THR A C 1
ATOM 771 O O . THR A 1 104 ? 8.471 -15.731 2.824 1.00 89.19 104 THR A O 1
ATOM 774 N N . SER A 1 105 ? 8.160 -13.506 2.650 1.00 83.38 105 SER A N 1
ATOM 775 C CA . SER A 1 105 ? 6.866 -13.470 3.325 1.00 83.38 105 SER A CA 1
ATOM 776 C C . SER A 1 105 ? 5.650 -13.472 2.399 1.00 83.38 105 SER A C 1
ATOM 778 O O . SER A 1 105 ? 4.549 -13.593 2.926 1.00 83.38 105 SER A O 1
ATOM 780 N N . GLY A 1 106 ? 5.829 -13.398 1.075 1.00 84.75 106 GLY A N 1
ATOM 781 C CA . GLY A 1 106 ? 4.739 -13.399 0.093 1.00 84.75 106 GLY A CA 1
ATOM 782 C C . GLY A 1 106 ? 5.228 -13.697 -1.327 1.00 84.75 106 GLY A C 1
ATOM 783 O O . GLY A 1 106 ? 6.415 -13.945 -1.530 1.00 84.75 106 GLY A O 1
ATOM 784 N N . ASP A 1 107 ? 4.305 -13.671 -2.290 1.00 91.19 107 ASP A N 1
ATOM 785 C CA . ASP A 1 107 ? 4.585 -13.969 -3.703 1.00 91.19 107 ASP A CA 1
ATOM 786 C C . ASP A 1 107 ? 4.624 -12.702 -4.577 1.00 91.19 107 ASP A C 1
ATOM 788 O O . ASP A 1 107 ? 5.383 -12.650 -5.551 1.00 91.19 107 ASP A O 1
ATOM 792 N N . TYR A 1 108 ? 3.883 -11.649 -4.205 1.00 92.38 108 TYR A N 1
ATOM 793 C CA . TYR A 1 108 ? 3.825 -10.391 -4.947 1.00 92.38 108 TYR A CA 1
ATOM 794 C C . TYR A 1 108 ? 4.030 -9.161 -4.056 1.00 92.38 108 TYR A C 1
ATOM 796 O O . TYR A 1 108 ? 4.033 -9.218 -2.827 1.00 92.38 108 TYR A O 1
ATOM 804 N N . ASN A 1 109 ? 4.271 -8.028 -4.709 1.00 93.75 109 ASN A N 1
ATOM 805 C CA . ASN A 1 109 ? 4.199 -6.714 -4.094 1.00 93.75 109 ASN A CA 1
ATOM 806 C C . ASN A 1 109 ? 3.661 -5.685 -5.089 1.00 93.75 109 ASN A C 1
ATOM 808 O O . ASN A 1 109 ? 3.842 -5.810 -6.304 1.00 93.75 109 ASN A O 1
ATOM 812 N N . ILE A 1 110 ? 3.085 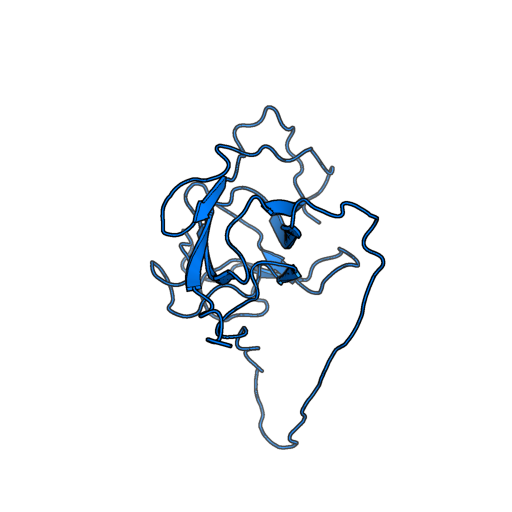-4.612 -4.554 1.00 95.62 110 ILE A N 1
ATOM 813 C CA . ILE A 1 110 ? 2.724 -3.427 -5.333 1.00 95.62 110 ILE A CA 1
ATOM 814 C C . ILE A 1 110 ? 3.985 -2.589 -5.551 1.00 95.62 110 ILE A C 1
ATOM 816 O O .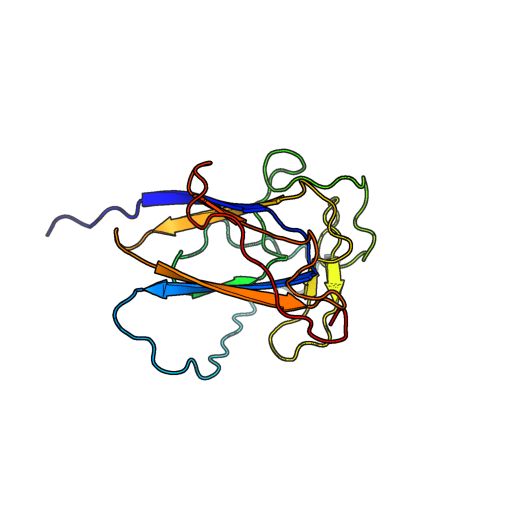 ILE A 1 110 ? 4.781 -2.404 -4.623 1.00 95.62 110 ILE A O 1
ATOM 820 N N . GLY A 1 111 ? 4.204 -2.118 -6.775 1.00 91.94 111 GLY A N 1
ATOM 821 C CA . GLY A 1 111 ? 5.345 -1.296 -7.182 1.00 91.94 111 GLY A CA 1
ATOM 822 C C . GLY A 1 111 ? 4.903 -0.061 -7.964 1.00 91.94 111 GLY A C 1
ATOM 823 O O . GLY A 1 111 ? 3.720 0.189 -8.079 1.00 91.94 111 GLY A O 1
ATOM 824 N N . TRP A 1 112 ? 5.859 0.728 -8.468 1.00 92.12 112 TRP A N 1
ATOM 825 C CA . TRP A 1 112 ? 5.604 1.913 -9.320 1.00 92.12 112 TRP A CA 1
ATOM 826 C C . TRP A 1 112 ? 4.643 2.976 -8.765 1.00 92.12 112 TRP A C 1
ATOM 828 O O . TRP A 1 112 ? 4.244 3.884 -9.483 1.00 92.12 112 TRP A O 1
ATOM 838 N N . ILE A 1 113 ? 4.403 2.946 -7.457 1.00 90.31 113 ILE A N 1
ATOM 839 C CA . ILE A 1 113 ? 3.384 3.770 -6.818 1.00 90.31 113 ILE A CA 1
ATOM 840 C C . ILE A 1 113 ? 3.665 5.272 -6.944 1.00 90.31 113 ILE A C 1
ATOM 842 O O . ILE A 1 113 ? 4.713 5.785 -6.524 1.00 90.31 113 ILE A O 1
ATOM 846 N N . GLY A 1 114 ? 2.673 5.977 -7.475 1.00 87.38 114 GLY A N 1
ATOM 847 C CA . GLY A 1 114 ? 2.598 7.417 -7.650 1.00 87.38 114 GLY A CA 1
ATOM 848 C C . GLY A 1 114 ? 1.925 8.165 -6.494 1.00 87.38 114 GLY A C 1
ATOM 849 O O . GLY A 1 114 ? 1.235 7.619 -5.636 1.00 87.38 114 GLY A O 1
ATOM 850 N N . ALA A 1 115 ? 2.123 9.486 -6.470 1.00 86.88 115 ALA A N 1
ATOM 851 C CA . ALA A 1 115 ? 1.509 10.352 -5.468 1.00 86.88 115 ALA A CA 1
ATOM 852 C C . ALA A 1 115 ? 0.006 10.509 -5.665 1.00 86.88 115 ALA A C 1
ATOM 854 O O . ALA A 1 115 ? -0.437 11.072 -6.660 1.00 86.88 115 ALA A O 1
ATOM 855 N N . GLY A 1 116 ? -0.749 10.106 -4.641 1.00 88.25 116 GLY A N 1
ATOM 856 C CA . GLY A 1 116 ? -2.209 10.168 -4.629 1.00 88.25 116 GLY A CA 1
ATOM 857 C C . GLY A 1 116 ? -2.886 8.842 -4.973 1.00 88.25 116 GLY A C 1
ATOM 858 O O . GLY A 1 116 ? -4.110 8.773 -4.887 1.00 88.25 116 GLY A O 1
ATOM 859 N N . GLU A 1 117 ? -2.114 7.809 -5.308 1.00 94.44 117 GLU A N 1
ATOM 860 C CA . GLU A 1 117 ? -2.629 6.461 -5.527 1.00 94.44 117 GLU A CA 1
ATOM 861 C C . GLU A 1 117 ? -3.045 5.796 -4.215 1.00 94.44 117 GLU A C 1
ATOM 863 O O . GLU A 1 117 ? -2.514 6.078 -3.130 1.00 94.44 117 GLU A O 1
ATOM 868 N N . TRP A 1 118 ? -4.030 4.907 -4.310 1.00 95.00 118 TRP A N 1
ATOM 869 C CA . TRP A 1 118 ? -4.573 4.221 -3.146 1.00 95.00 118 TRP A CA 1
ATOM 870 C C . TRP A 1 118 ? -5.136 2.850 -3.478 1.00 95.00 118 TRP A C 1
ATOM 872 O O . TRP A 1 118 ? -5.594 2.600 -4.586 1.00 95.00 118 TRP A O 1
ATOM 882 N N . LEU A 1 119 ? -5.169 1.990 -2.463 1.00 95.00 119 LEU A N 1
ATOM 883 C CA . LEU A 1 119 ? -5.789 0.668 -2.495 1.00 95.00 119 LEU A CA 1
ATOM 884 C C . LEU A 1 119 ? -6.856 0.596 -1.404 1.00 95.00 119 LEU A C 1
ATOM 886 O O . LEU A 1 119 ? -6.596 0.968 -0.257 1.00 95.00 119 LEU A O 1
ATOM 890 N N . ALA A 1 120 ? -8.061 0.150 -1.749 1.00 92.12 120 ALA A N 1
ATOM 891 C CA . ALA A 1 120 ? -9.143 -0.061 -0.797 1.00 92.12 120 ALA A CA 1
ATOM 892 C C . ALA A 1 120 ? -9.276 -1.540 -0.443 1.00 92.12 120 ALA A C 1
ATOM 894 O O . ALA A 1 120 ? -9.072 -2.406 -1.281 1.00 92.12 120 ALA A O 1
ATOM 895 N N . TYR A 1 121 ? -9.685 -1.823 0.785 1.00 88.94 121 TYR A N 1
ATOM 896 C CA . TYR A 1 121 ? -9.938 -3.161 1.300 1.00 88.94 121 TYR A CA 1
ATOM 897 C C . TYR A 1 121 ? -11.243 -3.123 2.089 1.00 88.94 121 TYR A C 1
ATOM 899 O O . TYR A 1 121 ? -11.463 -2.210 2.889 1.00 88.94 121 TYR A O 1
ATOM 907 N N . ASP A 1 122 ? -12.105 -4.113 1.883 1.00 86.00 122 ASP A N 1
ATOM 908 C CA . ASP A 1 122 ? -13.289 -4.292 2.720 1.00 86.00 122 ASP A CA 1
ATOM 909 C C . ASP A 1 122 ? -12.878 -5.094 3.960 1.00 86.00 122 ASP A C 1
ATOM 911 O O . ASP A 1 122 ? -12.386 -6.219 3.839 1.00 86.00 122 ASP A O 1
ATOM 915 N N . VAL A 1 123 ? -13.041 -4.509 5.150 1.00 83.94 123 VAL A N 1
ATOM 916 C CA . VAL A 1 123 ? -12.586 -5.098 6.416 1.00 83.94 123 VAL A CA 1
ATOM 917 C C . VAL A 1 123 ? -13.720 -5.317 7.419 1.00 83.94 123 VAL A C 1
ATOM 919 O O . VAL A 1 123 ? -14.618 -4.491 7.576 1.00 83.94 123 VAL A O 1
ATOM 922 N N . GLU A 1 124 ? -13.651 -6.428 8.150 1.00 84.06 124 GLU A N 1
ATOM 923 C CA . GLU A 1 124 ? -14.506 -6.737 9.298 1.00 84.06 124 GLU A CA 1
ATOM 924 C C . GLU A 1 124 ? -13.837 -6.323 10.605 1.00 84.06 124 GLU A C 1
ATOM 926 O O . GLU A 1 124 ? -12.794 -6.862 10.984 1.00 84.06 124 GLU A O 1
ATOM 931 N N . VAL A 1 125 ? -14.475 -5.418 11.347 1.00 80.00 125 VAL A N 1
ATOM 932 C CA . VAL A 1 125 ? -14.005 -5.002 12.671 1.00 80.00 125 VAL A CA 1
ATOM 933 C C . VAL A 1 125 ? -14.676 -5.862 13.739 1.00 80.00 125 VAL A C 1
ATOM 935 O O . VAL A 1 125 ? -15.853 -5.694 14.065 1.00 80.00 125 VAL A O 1
ATOM 938 N N . ASP A 1 126 ? -13.921 -6.805 14.304 1.00 77.62 126 ASP A N 1
ATOM 939 C CA . ASP A 1 126 ? -14.449 -7.737 15.306 1.00 77.62 126 ASP A CA 1
ATOM 940 C C . ASP A 1 126 ? -14.738 -7.067 16.662 1.00 77.62 126 ASP A C 1
ATOM 942 O O . ASP A 1 126 ? -15.617 -7.524 17.404 1.00 77.62 126 ASP A O 1
ATOM 946 N N . ALA A 1 127 ? -14.001 -6.008 17.016 1.00 77.75 127 ALA A N 1
ATOM 947 C CA . ALA A 1 127 ? -14.191 -5.243 18.245 1.00 77.75 127 ALA A CA 1
ATOM 948 C C . ALA A 1 127 ? -13.738 -3.787 18.072 1.00 77.75 127 ALA A C 1
ATOM 950 O O . ALA A 1 127 ? -12.657 -3.523 17.569 1.00 77.75 127 ALA A O 1
ATOM 951 N N . SER A 1 128 ? -14.525 -2.830 18.559 1.00 78.69 128 SER A N 1
ATOM 952 C CA . SER A 1 128 ? -14.061 -1.443 18.659 1.00 78.69 128 SER A CA 1
ATOM 953 C C . SER A 1 128 ? -12.869 -1.344 19.616 1.00 78.69 128 SER A C 1
ATOM 955 O O . SER A 1 128 ? -12.944 -1.873 20.729 1.00 78.69 128 SER A O 1
ATOM 957 N N . GLY A 1 129 ? -11.824 -0.618 19.233 1.00 82.75 129 GLY A N 1
ATOM 958 C CA . GLY A 1 129 ? -10.655 -0.382 20.074 1.00 82.75 129 GLY A CA 1
ATOM 959 C C . GLY A 1 129 ? -9.462 0.108 19.265 1.00 82.75 129 GLY A C 1
ATOM 960 O O . GLY A 1 129 ? -9.576 0.343 18.061 1.00 82.75 129 GLY A O 1
ATOM 961 N N . ASP A 1 130 ? -8.326 0.243 19.942 1.00 81.75 130 ASP A N 1
ATOM 962 C CA . ASP A 1 130 ? -7.068 0.591 19.295 1.00 81.75 130 ASP A CA 1
ATOM 963 C C . ASP A 1 130 ? -6.449 -0.638 18.627 1.00 81.75 130 ASP A C 1
ATOM 965 O O . ASP A 1 130 ? -6.376 -1.730 19.202 1.00 81.75 130 ASP A O 1
ATOM 969 N N . TYR A 1 131 ? -5.952 -0.423 17.415 1.00 80.25 131 TYR A N 1
ATOM 970 C CA . TYR A 1 131 ? -5.267 -1.425 16.619 1.00 80.25 131 TYR A CA 1
ATOM 971 C C . TYR A 1 131 ? -3.863 -0.937 16.263 1.00 80.25 131 TYR A C 1
ATOM 973 O O . TYR A 1 131 ? -3.659 0.211 15.873 1.00 80.25 131 TYR A O 1
ATOM 981 N N . VAL A 1 132 ? -2.884 -1.828 16.372 1.00 82.94 132 VAL A N 1
ATOM 982 C CA . VAL A 1 132 ? -1.524 -1.617 15.885 1.00 82.94 132 VAL A CA 1
ATOM 983 C C . VAL A 1 132 ? -1.485 -2.006 14.421 1.00 82.94 132 VAL A C 1
ATOM 985 O O . VAL A 1 132 ? -1.703 -3.167 14.094 1.00 82.94 132 VAL A O 1
ATOM 988 N N . PHE A 1 133 ? -1.160 -1.057 13.555 1.00 82.88 133 PHE A N 1
ATOM 989 C CA . PHE A 1 133 ? -0.907 -1.313 12.145 1.00 82.88 133 PHE A CA 1
ATOM 990 C C . PHE A 1 133 ? 0.590 -1.490 11.874 1.00 82.88 133 PHE A C 1
ATOM 992 O O . PHE A 1 133 ? 1.443 -0.839 12.477 1.00 82.88 133 PHE A O 1
ATOM 999 N N . SER A 1 134 ? 0.916 -2.348 10.919 1.00 84.62 134 SER A N 1
ATOM 1000 C CA . SER A 1 134 ? 2.244 -2.529 10.348 1.00 84.62 134 SER A CA 1
ATOM 1001 C C . SER A 1 134 ? 2.118 -2.733 8.841 1.00 84.62 134 SER A C 1
ATOM 1003 O O . SER A 1 134 ? 1.277 -3.503 8.395 1.00 84.62 134 SER A O 1
ATOM 1005 N N . ALA A 1 135 ? 2.975 -2.080 8.059 1.00 87.19 135 ALA A N 1
ATOM 1006 C CA . ALA A 1 135 ? 3.106 -2.330 6.626 1.00 87.19 135 ALA A CA 1
ATOM 1007 C C . ALA A 1 135 ? 4.481 -2.931 6.339 1.00 87.19 135 ALA A C 1
ATOM 1009 O O . ALA A 1 135 ? 5.490 -2.480 6.890 1.00 87.19 135 ALA A O 1
ATOM 1010 N N . ARG A 1 136 ? 4.523 -3.933 5.462 1.00 90.62 136 ARG A N 1
ATOM 1011 C CA . ARG A 1 136 ? 5.762 -4.482 4.926 1.00 90.62 136 ARG A CA 1
ATOM 1012 C C . ARG A 1 136 ? 6.124 -3.702 3.674 1.00 90.62 136 ARG A C 1
ATOM 1014 O O . ARG A 1 136 ? 5.481 -3.867 2.642 1.00 90.62 136 ARG A O 1
ATOM 1021 N N . VAL A 1 137 ? 7.119 -2.831 3.809 1.00 91.06 137 VAL A N 1
ATOM 1022 C CA . VAL A 1 137 ? 7.473 -1.837 2.794 1.00 91.06 137 VAL A CA 1
ATOM 1023 C C . VAL A 1 137 ? 8.936 -1.924 2.387 1.00 91.06 137 VAL A C 1
ATOM 1025 O O . VAL A 1 137 ? 9.779 -2.296 3.206 1.00 91.06 137 VAL A O 1
ATOM 1028 N N . ALA A 1 138 ? 9.227 -1.520 1.152 1.00 89.94 138 ALA A N 1
ATOM 1029 C CA . ALA A 1 138 ? 10.581 -1.378 0.630 1.00 89.94 138 ALA A CA 1
ATOM 1030 C C . ALA A 1 138 ? 10.759 -0.029 -0.081 1.00 89.94 138 ALA A C 1
ATOM 1032 O O . ALA A 1 138 ? 9.865 0.457 -0.779 1.00 89.94 138 ALA A O 1
ATOM 1033 N N . THR A 1 139 ? 11.917 0.598 0.122 1.00 87.69 139 THR A N 1
ATOM 1034 C CA . THR A 1 139 ? 12.287 1.850 -0.538 1.00 87.69 139 THR A CA 1
ATOM 1035 C C . THR A 1 139 ? 13.785 2.107 -0.483 1.00 87.69 139 THR A C 1
ATOM 1037 O O . THR A 1 139 ? 14.451 1.825 0.512 1.00 87.69 139 THR A O 1
ATOM 1040 N N . ILE A 1 140 ? 14.313 2.722 -1.540 1.00 87.56 140 ILE A N 1
ATOM 1041 C CA . ILE A 1 140 ? 15.689 3.240 -1.583 1.00 87.56 140 ILE A CA 1
ATOM 1042 C C . ILE A 1 140 ? 15.823 4.626 -0.936 1.00 87.56 140 ILE A C 1
ATOM 1044 O O . ILE A 1 140 ? 16.928 5.162 -0.837 1.00 87.56 140 ILE A O 1
ATOM 1048 N N . TYR A 1 141 ? 14.701 5.248 -0.570 1.00 85.88 141 TYR A N 1
ATOM 1049 C CA . TYR A 1 141 ? 14.659 6.623 -0.097 1.00 85.88 141 TYR A CA 1
ATOM 1050 C C . TYR A 1 141 ? 14.691 6.700 1.430 1.00 85.88 141 TYR A C 1
ATOM 1052 O O . TYR A 1 141 ? 14.113 5.881 2.138 1.00 85.88 141 TYR A O 1
ATOM 1060 N N . ASP A 1 142 ? 15.344 7.737 1.954 1.00 83.19 142 ASP A N 1
ATOM 1061 C CA . ASP A 1 142 ? 15.398 7.981 3.395 1.00 83.19 142 ASP A CA 1
ATOM 1062 C C . ASP A 1 142 ? 14.059 8.470 3.954 1.00 83.19 142 ASP A C 1
ATOM 1064 O O . ASP A 1 142 ? 13.288 9.143 3.270 1.00 83.19 142 ASP A O 1
ATOM 1068 N N . CYS A 1 143 ? 13.822 8.241 5.249 1.00 66.38 143 CYS A N 1
ATOM 1069 C CA . CYS A 1 143 ? 12.597 8.650 5.954 1.00 66.38 143 CYS A CA 1
ATOM 1070 C C . CYS A 1 143 ? 12.355 10.175 5.983 1.00 66.38 143 CYS A C 1
ATOM 1072 O O . CYS A 1 143 ? 11.269 10.636 6.335 1.00 66.38 143 CYS A O 1
ATOM 1074 N N . ARG A 1 144 ? 13.373 10.975 5.630 1.00 62.38 144 ARG A N 1
ATOM 1075 C CA . ARG A 1 144 ? 13.269 12.434 5.450 1.00 62.38 144 ARG A CA 1
ATOM 1076 C C . ARG A 1 144 ? 12.752 12.832 4.066 1.00 62.38 144 ARG A C 1
ATOM 1078 O O . ARG A 1 144 ? 12.475 14.011 3.852 1.00 62.38 144 ARG A O 1
ATOM 1085 N N . SER A 1 145 ? 12.648 11.882 3.139 1.00 62.66 145 SER A N 1
ATOM 1086 C CA . SER A 1 145 ? 12.032 12.101 1.837 1.00 62.66 145 SER A CA 1
ATOM 1087 C C . SER A 1 145 ? 10.540 12.418 1.994 1.00 62.66 145 SER A C 1
ATOM 1089 O O . SER A 1 145 ? 9.918 12.175 3.030 1.00 62.66 145 SER A O 1
ATOM 1091 N N . VAL A 1 146 ? 9.952 13.010 0.956 1.00 62.50 146 VAL A N 1
ATOM 1092 C CA . VAL A 1 146 ? 8.516 13.331 0.906 1.00 62.50 146 VAL A CA 1
ATOM 1093 C C . VAL A 1 146 ? 7.627 12.088 0.813 1.00 62.50 146 VAL A C 1
ATOM 1095 O O . VAL A 1 146 ? 6.408 12.233 0.798 1.00 62.50 146 VAL A O 1
ATOM 1098 N N . GLN A 1 147 ? 8.215 10.887 0.773 1.00 74.06 147 GLN A N 1
ATOM 1099 C CA . GLN A 1 147 ? 7.477 9.657 0.551 1.00 74.06 147 GLN A CA 1
ATOM 1100 C C . GLN A 1 147 ? 6.850 9.151 1.831 1.00 74.06 147 GLN A C 1
ATOM 1102 O O . GLN A 1 147 ? 7.518 8.647 2.735 1.00 74.06 147 GLN A O 1
ATOM 1107 N N . ARG A 1 148 ? 5.544 9.371 1.918 1.00 84.00 148 ARG A N 1
ATOM 1108 C CA . ARG A 1 148 ? 4.735 9.031 3.073 1.00 84.00 148 ARG A CA 1
ATOM 1109 C C . ARG A 1 148 ? 3.451 8.407 2.591 1.00 84.00 148 ARG A C 1
ATOM 1111 O O . ARG A 1 148 ? 2.938 8.783 1.544 1.00 84.00 148 ARG A O 1
ATOM 1118 N N . PHE A 1 149 ? 2.945 7.501 3.399 1.00 88.25 149 PHE A N 1
ATOM 1119 C CA . PHE A 1 149 ? 1.657 6.874 3.193 1.00 88.25 149 PHE A CA 1
ATOM 1120 C C . PHE A 1 149 ? 0.797 7.110 4.431 1.00 88.25 149 PHE A C 1
ATOM 1122 O O . PHE A 1 149 ? 1.304 7.483 5.492 1.00 88.25 149 PHE A O 1
ATOM 1129 N N . HIS A 1 150 ? -0.505 6.920 4.315 1.00 89.56 150 HIS A N 1
ATOM 1130 C CA . HIS A 1 150 ? -1.405 6.945 5.463 1.00 89.56 150 HIS A CA 1
ATOM 1131 C C . HIS A 1 150 ? -2.526 5.941 5.268 1.00 89.56 150 HIS A C 1
ATOM 1133 O O . HIS A 1 150 ? -2.702 5.377 4.188 1.00 89.56 150 HIS A O 1
ATOM 1139 N N . ILE A 1 151 ? -3.277 5.721 6.338 1.00 90.19 151 ILE A N 1
ATOM 1140 C CA . ILE A 1 151 ? -4.433 4.838 6.329 1.00 90.19 151 ILE A CA 1
ATOM 1141 C C . ILE A 1 151 ? -5.668 5.662 6.606 1.00 90.19 151 ILE A C 1
ATOM 1143 O O . ILE A 1 151 ? -5.680 6.502 7.513 1.00 90.19 151 ILE A O 1
ATOM 1147 N N . GLU A 1 152 ? -6.718 5.372 5.859 1.00 90.38 152 GLU A N 1
ATOM 1148 C CA . GLU A 1 152 ? -8.052 5.861 6.133 1.00 90.38 152 GLU A CA 1
ATOM 1149 C C . GLU A 1 152 ? -8.975 4.704 6.498 1.00 90.38 152 GLU A C 1
ATOM 1151 O O . GLU A 1 152 ? -8.948 3.657 5.857 1.00 90.38 152 GLU A O 1
ATOM 1156 N N . LEU A 1 153 ? -9.814 4.911 7.508 1.00 87.31 153 LEU A N 1
ATOM 1157 C CA . LEU A 1 153 ? -10.938 4.037 7.824 1.00 87.31 153 LEU A CA 1
ATOM 1158 C C . LEU A 1 153 ? -12.223 4.804 7.513 1.00 87.31 153 LEU A C 1
ATOM 1160 O O . LEU A 1 153 ? -12.420 5.905 8.030 1.00 87.31 153 LEU A O 1
ATOM 1164 N N . ASP A 1 154 ? -13.050 4.267 6.620 1.00 86.25 154 ASP A N 1
ATOM 1165 C CA . ASP A 1 154 ? -14.267 4.909 6.108 1.00 86.25 154 ASP A CA 1
ATOM 1166 C C . ASP A 1 154 ? -14.024 6.353 5.623 1.00 86.25 154 ASP A C 1
ATOM 1168 O O . ASP A 1 154 ? -14.802 7.273 5.876 1.00 86.25 154 ASP A O 1
ATOM 1172 N N . GLY A 1 155 ? -12.891 6.567 4.941 1.00 85.94 155 GLY A N 1
ATOM 1173 C CA . GLY A 1 155 ? -12.471 7.872 4.412 1.00 85.94 155 GLY A CA 1
ATOM 1174 C C . GLY A 1 155 ? -11.921 8.852 5.457 1.00 85.94 155 GLY A C 1
ATOM 1175 O O . GLY A 1 155 ? -11.638 10.003 5.132 1.00 85.94 155 GLY A O 1
ATOM 1176 N N . THR A 1 156 ? -11.756 8.425 6.712 1.00 87.25 156 THR A N 1
ATOM 1177 C CA . THR A 1 156 ? -11.125 9.229 7.768 1.00 87.25 156 THR A CA 1
ATOM 1178 C C . THR A 1 156 ? -9.670 8.818 7.936 1.00 87.25 156 THR A C 1
ATOM 1180 O O . THR A 1 156 ? -9.407 7.671 8.273 1.00 87.25 156 THR A O 1
ATOM 1183 N N . ASN A 1 157 ? -8.719 9.741 7.768 1.00 88.31 157 ASN A N 1
ATOM 1184 C CA . ASN A 1 157 ? -7.303 9.478 8.048 1.00 88.31 157 ASN A CA 1
ATOM 1185 C C . ASN A 1 157 ? -7.084 9.180 9.545 1.00 88.31 157 ASN A C 1
ATOM 1187 O O . ASN A 1 157 ? -7.310 10.051 10.386 1.00 88.31 157 ASN A O 1
ATOM 1191 N N . VAL A 1 158 ? -6.636 7.961 9.864 1.00 87.94 158 VAL A N 1
ATOM 1192 C CA . VAL A 1 158 ? -6.493 7.455 11.245 1.00 87.94 158 VAL A CA 1
ATOM 1193 C C . VAL A 1 158 ? -5.048 7.382 11.739 1.00 87.94 158 VAL A C 1
ATOM 1195 O O . VAL A 1 158 ? -4.824 7.172 12.928 1.00 87.94 158 VAL A O 1
ATOM 1198 N N . THR A 1 159 ? -4.055 7.581 10.869 1.00 85.88 159 THR A N 1
ATOM 1199 C CA . THR A 1 159 ? -2.629 7.473 11.240 1.00 85.88 159 THR A CA 1
ATOM 1200 C C . THR A 1 159 ? -1.857 8.778 11.140 1.00 85.88 159 THR A C 1
ATOM 1202 O O . THR A 1 159 ? -0.763 8.890 11.692 1.00 85.88 159 THR A O 1
ATOM 1205 N N . GLY A 1 160 ? -2.373 9.752 10.391 1.00 89.44 160 GLY A N 1
ATOM 1206 C CA . GLY A 1 160 ? -1.531 10.801 9.832 1.00 89.44 160 GLY A CA 1
ATOM 1207 C C . GLY A 1 160 ? -0.474 10.219 8.878 1.00 89.44 160 GLY A C 1
ATOM 1208 O O . GLY A 1 160 ? -0.559 9.052 8.481 1.00 89.44 160 GLY A O 1
ATOM 1209 N N . PRO A 1 161 ? 0.522 11.024 8.478 1.00 87.62 161 PRO A N 1
ATOM 1210 C CA . PRO A 1 161 ? 1.549 10.582 7.548 1.00 87.62 161 PRO A CA 1
ATOM 1211 C C . PRO A 1 161 ? 2.559 9.636 8.218 1.00 87.62 161 PRO A C 1
ATOM 1213 O O . PRO A 1 161 ? 3.174 9.977 9.229 1.00 87.62 161 PRO A O 1
ATOM 1216 N N . ILE A 1 162 ? 2.794 8.484 7.596 1.00 87.44 162 ILE A N 1
ATOM 1217 C CA . ILE A 1 162 ? 3.761 7.465 8.008 1.00 87.44 162 ILE A CA 1
ATOM 1218 C C . ILE A 1 162 ? 4.960 7.519 7.062 1.00 87.44 162 ILE A C 1
ATOM 1220 O O . ILE A 1 162 ? 4.806 7.461 5.843 1.00 87.44 162 ILE A O 1
ATOM 1224 N N . ALA A 1 163 ? 6.164 7.627 7.622 1.00 86.19 163 ALA A N 1
ATOM 1225 C CA . ALA A 1 163 ? 7.407 7.506 6.865 1.00 86.19 163 ALA A CA 1
ATOM 1226 C C . ALA A 1 163 ? 7.915 6.061 6.916 1.00 86.19 163 ALA A C 1
ATOM 1228 O O . ALA A 1 163 ? 7.923 5.451 7.987 1.00 86.19 163 ALA A O 1
ATOM 1229 N N . ALA A 1 164 ? 8.401 5.544 5.790 1.00 83.88 164 ALA A N 1
ATOM 1230 C CA . ALA A 1 164 ? 9.144 4.290 5.782 1.00 83.88 164 ALA A CA 1
ATOM 1231 C C . ALA A 1 164 ? 10.649 4.529 5.969 1.00 83.88 164 ALA A C 1
ATOM 1233 O O . ALA A 1 164 ? 11.184 5.542 5.503 1.00 83.88 164 ALA A O 1
ATOM 1234 N N . PRO A 1 165 ? 11.352 3.612 6.648 1.00 85.56 165 PRO A N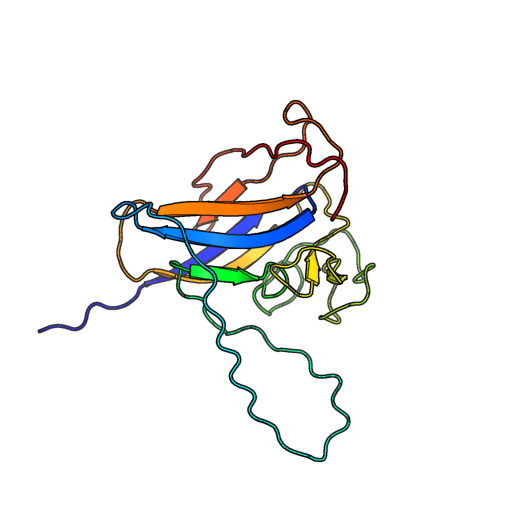 1
ATOM 1235 C CA . PRO A 1 165 ? 12.805 3.609 6.658 1.00 85.56 165 PRO A CA 1
ATOM 1236 C C . PRO A 1 165 ? 13.360 3.179 5.291 1.00 85.56 165 PRO A C 1
ATOM 1238 O O . PRO A 1 165 ? 12.755 2.363 4.602 1.00 85.56 165 PRO A O 1
ATOM 1241 N N . ASN A 1 166 ? 14.544 3.687 4.943 1.00 87.69 166 ASN A N 1
ATOM 1242 C CA . ASN A 1 166 ? 15.302 3.217 3.785 1.00 87.69 166 ASN A CA 1
ATOM 1243 C C . ASN A 1 166 ? 15.686 1.745 3.978 1.00 87.69 166 ASN A C 1
ATOM 1245 O O . ASN A 1 166 ? 16.348 1.411 4.964 1.00 87.69 166 ASN A O 1
ATOM 1249 N N . THR A 1 167 ? 15.285 0.881 3.049 1.00 90.31 167 THR A N 1
ATOM 1250 C CA . THR A 1 167 ? 15.617 -0.551 3.044 1.00 90.31 167 THR A CA 1
ATOM 1251 C C . THR A 1 167 ? 16.771 -0.884 2.098 1.00 90.31 167 THR A C 1
ATOM 1253 O O . THR A 1 167 ? 17.258 -2.011 2.099 1.00 90.31 167 THR A O 1
ATOM 1256 N N . GLY A 1 168 ? 17.247 0.087 1.313 1.00 90.25 168 GLY A N 1
ATOM 1257 C CA . GLY A 1 168 ? 18.345 -0.070 0.359 1.00 90.25 168 GLY A CA 1
ATOM 1258 C C . GLY A 1 168 ? 17.936 -0.675 -0.987 1.00 90.25 168 GLY A C 1
ATOM 1259 O O . GLY A 1 168 ? 18.789 -0.832 -1.859 1.00 90.25 168 GLY A O 1
ATOM 1260 N N . GLY A 1 169 ? 16.651 -0.984 -1.181 1.00 89.00 169 GLY A N 1
ATOM 1261 C CA . GLY A 1 169 ? 16.132 -1.625 -2.386 1.00 89.00 169 GLY A CA 1
ATOM 1262 C C . GLY A 1 169 ? 14.613 -1.521 -2.511 1.00 89.00 169 GLY A C 1
ATOM 1263 O O . GLY A 1 169 ? 13.933 -1.045 -1.607 1.00 89.00 169 GLY A O 1
ATOM 1264 N N . TRP A 1 170 ? 14.096 -1.968 -3.654 1.00 89.19 170 TRP A N 1
ATOM 1265 C CA . TRP A 1 170 ? 12.659 -2.007 -3.966 1.00 89.19 170 TRP A CA 1
ATOM 1266 C C . TRP A 1 170 ? 11.993 -3.353 -3.651 1.00 89.19 170 TRP A C 1
ATOM 1268 O O . TRP A 1 170 ? 10.837 -3.556 -4.007 1.00 89.19 170 TRP A O 1
ATOM 1278 N N . GLN A 1 171 ? 12.742 -4.261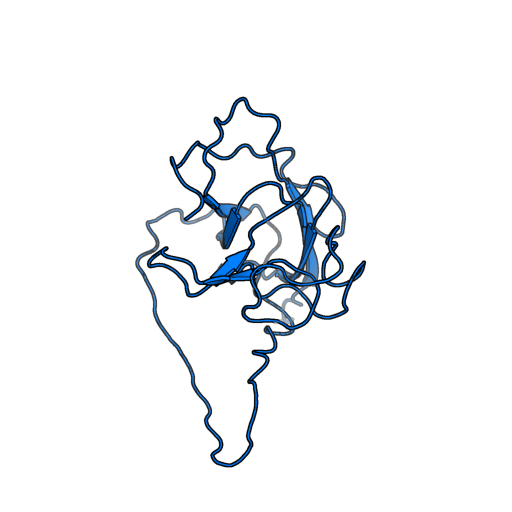 -3.030 1.00 91.06 171 GLN A N 1
ATOM 1279 C CA . GLN A 1 171 ? 12.382 -5.639 -2.716 1.00 91.06 171 GLN A CA 1
ATOM 1280 C C . GLN A 1 171 ? 12.760 -5.924 -1.262 1.00 91.06 171 GLN A C 1
ATOM 1282 O O . GLN A 1 171 ? 13.803 -5.372 -0.829 1.00 91.06 171 GLN A O 1
#

Foldseek 3Di:
DDDDDWDKWKKKKQFQFKFFKKAKAAPPDPDDDDDDDDDDDDDDPDDPDPPLVQADQEAANHGMDTQLRFHDDADPPFKHDPAQAQPQPDNDGGHFPKHADPDPPDGIITDPDDHRIMGMHIYTHPDDDDMDMDTDGADQDAQPDPGWMFMDINNHTDGPTDGDHHPNDRD